Protein AF-A0A3F2RBC0-F1 (afdb_monomer_lite)

Sequence (126 aa):
MKKKTTSTSSVYTIPNDNRWVLEDHFYVCSFGGSTSGVSIGIFSVDSGDADTHGASQTCCQCYGYAGADDDTCDNISRGDDACCGGDTDMYDNCMAQFTEWGDDSRKQLEVKIANATATWKIVNNH

Foldseek 3Di:
DDDDDDDDDDDDQPPPRPPDDPPDQWDWDKDDDPPPRAIEIEIEHEQCLPPDLNQQCVQQVQVVQVPPCCVCSVDDDAQPCSGVNRDNVSSVVSSVVSVVRRVVSVVVCVVDVVVDPGPHYHYHYD

Radius of gyration: 19.56 Å; chains: 1; bounding box: 42×45×58 Å

pLDDT: mean 78.95, std 16.88, range [31.05, 97.06]

Secondary structure (DSSP, 8-state):
---------S----TTTT----SSSEEEEEEE-TTT--EEEEEEE--TTSSSHHHHHHHHTHHHHSTT-GGGGGG--TTSTTTGGG-HHHHHHHHHHHHHHHHHHHHHHHHHHHH---SEEEEEE-

Structure (mmCIF, N/CA/C/O backbone):
data_AF-A0A3F2RBC0-F1
#
_entry.id   AF-A0A3F2RBC0-F1
#
loop_
_atom_site.group_PDB
_atom_site.id
_atom_site.type_symbol
_atom_site.label_atom_id
_atom_site.label_alt_id
_atom_site.label_comp_id
_atom_site.label_asym_id
_atom_site.label_entity_id
_atom_site.label_seq_id
_atom_site.pdbx_PDB_ins_code
_atom_site.Cartn_x
_atom_site.Cartn_y
_atom_site.Cartn_z
_atom_site.occupancy
_atom_site.B_iso_or_equiv
_atom_site.auth_seq_id
_atom_site.auth_comp_id
_atom_site.auth_asym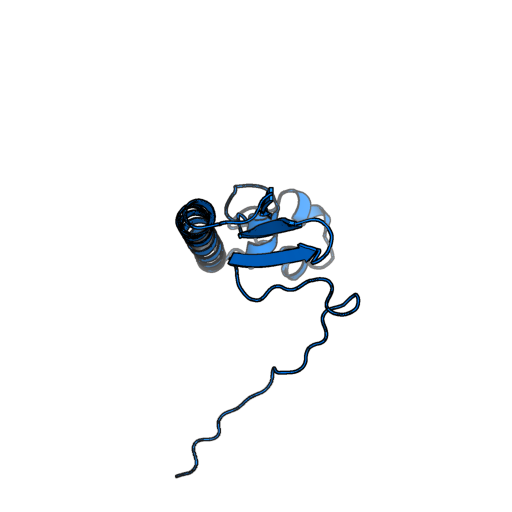_id
_atom_site.auth_atom_id
_atom_site.pdbx_PDB_model_num
ATOM 1 N N . MET A 1 1 ? 32.794 -26.869 2.269 1.00 33.09 1 MET A N 1
ATOM 2 C CA . MET A 1 1 ? 31.763 -25.988 1.677 1.00 33.09 1 MET A CA 1
ATOM 3 C C . MET A 1 1 ? 31.368 -24.941 2.711 1.00 33.09 1 MET A C 1
ATOM 5 O O . MET A 1 1 ? 30.750 -25.297 3.702 1.00 33.09 1 MET A O 1
ATOM 9 N N . LYS A 1 2 ? 31.791 -23.682 2.545 1.00 31.05 2 LYS A N 1
ATOM 10 C CA . LYS A 1 2 ? 31.370 -22.562 3.405 1.00 31.05 2 LYS A CA 1
ATOM 11 C C . LYS A 1 2 ? 30.296 -21.786 2.643 1.00 31.05 2 LYS A C 1
ATOM 13 O O . LYS A 1 2 ? 30.611 -21.189 1.618 1.00 31.05 2 LYS A O 1
ATOM 18 N N . LYS A 1 3 ? 29.042 -21.837 3.098 1.00 34.97 3 LYS A N 1
ATOM 19 C CA . LYS A 1 3 ? 27.993 -20.941 2.595 1.00 34.97 3 LYS A CA 1
ATOM 20 C C . LYS A 1 3 ? 28.313 -19.535 3.111 1.00 34.97 3 LYS A C 1
ATOM 22 O O . LYS A 1 3 ? 28.368 -19.328 4.318 1.00 34.97 3 LYS A O 1
ATOM 27 N N . LYS A 1 4 ? 28.599 -18.606 2.196 1.00 36.97 4 LYS A N 1
ATOM 28 C CA . LYS A 1 4 ? 28.633 -17.166 2.469 1.00 36.97 4 LYS A CA 1
ATOM 29 C C . LYS A 1 4 ? 27.189 -16.715 2.673 1.00 36.97 4 LYS A C 1
ATOM 31 O O . LYS A 1 4 ? 26.430 -16.673 1.712 1.00 36.97 4 LYS A O 1
ATOM 36 N N . THR A 1 5 ? 26.820 -16.393 3.902 1.00 35.19 5 THR A N 1
ATOM 37 C CA . THR A 1 5 ? 25.669 -15.536 4.191 1.00 35.19 5 THR A CA 1
ATOM 38 C C . THR A 1 5 ? 26.133 -14.100 3.977 1.00 35.19 5 THR A C 1
ATOM 40 O O . THR A 1 5 ? 26.976 -13.597 4.717 1.00 35.19 5 THR A O 1
ATOM 43 N N . THR A 1 6 ? 25.661 -13.451 2.919 1.00 32.97 6 THR A N 1
ATOM 44 C CA . THR A 1 6 ? 25.820 -12.007 2.733 1.00 32.97 6 THR A CA 1
ATOM 45 C C . THR A 1 6 ? 24.808 -11.301 3.631 1.00 32.97 6 THR A C 1
ATOM 47 O O . THR A 1 6 ? 23.639 -11.207 3.276 1.00 32.97 6 THR A O 1
ATOM 50 N N . SER A 1 7 ? 25.240 -10.841 4.809 1.00 38.53 7 SER A N 1
ATOM 51 C CA . SER A 1 7 ? 24.485 -9.878 5.615 1.00 38.53 7 SER A CA 1
ATOM 52 C C . SER A 1 7 ? 25.024 -8.476 5.341 1.00 38.53 7 SER A C 1
ATOM 54 O O . SER A 1 7 ? 26.105 -8.120 5.811 1.00 38.53 7 SER A O 1
ATOM 56 N N . THR A 1 8 ? 24.281 -7.670 4.595 1.00 37.03 8 THR A N 1
ATOM 57 C CA . THR A 1 8 ? 24.533 -6.228 4.489 1.00 37.03 8 THR A CA 1
ATOM 58 C C . THR A 1 8 ? 23.218 -5.478 4.623 1.00 37.03 8 THR A C 1
ATOM 60 O O . THR A 1 8 ? 22.729 -4.912 3.658 1.00 37.03 8 THR A O 1
ATOM 63 N N . SER A 1 9 ? 22.633 -5.525 5.820 1.00 39.84 9 SER A N 1
ATOM 64 C CA . SER A 1 9 ? 21.820 -4.437 6.370 1.00 39.84 9 SER A CA 1
ATOM 65 C C . SER A 1 9 ? 21.526 -4.768 7.831 1.00 39.84 9 SER A C 1
ATOM 67 O O . SER A 1 9 ? 20.697 -5.627 8.106 1.00 39.84 9 SER A O 1
ATOM 69 N N . SER A 1 10 ? 22.256 -4.195 8.790 1.00 42.38 10 SER A N 1
ATOM 70 C CA . SER A 1 10 ? 21.889 -4.402 10.202 1.00 42.38 10 SER A CA 1
ATOM 71 C C . SER A 1 10 ? 22.164 -3.233 11.142 1.00 42.38 10 SER A C 1
ATOM 73 O O . SER A 1 10 ? 22.013 -3.416 12.342 1.00 42.38 10 SER A O 1
ATOM 75 N N . VAL A 1 11 ? 22.527 -2.039 10.657 1.00 48.78 11 VAL A N 1
ATOM 76 C CA . VAL A 1 11 ? 22.522 -0.828 11.504 1.00 48.78 11 VAL A CA 1
ATOM 77 C C . VAL A 1 11 ? 22.245 0.424 10.658 1.00 48.78 11 VAL A C 1
ATOM 79 O O . VAL A 1 11 ? 23.086 1.311 10.540 1.00 48.78 11 VAL A O 1
ATOM 82 N N . TYR A 1 12 ? 21.090 0.485 9.992 1.00 57.38 12 TYR A N 1
ATOM 83 C CA . TYR A 1 12 ? 20.619 1.755 9.434 1.00 57.38 12 TYR A CA 1
ATOM 84 C C . TYR A 1 12 ? 19.901 2.525 10.544 1.00 57.38 12 TYR A C 1
ATOM 86 O O . TYR A 1 12 ? 18.838 2.108 10.995 1.00 57.38 12 TYR A O 1
ATOM 94 N N . THR A 1 13 ? 20.504 3.618 11.015 1.00 58.06 13 THR A N 1
ATOM 95 C CA . THR A 1 13 ? 19.820 4.569 11.898 1.00 58.06 13 THR A CA 1
ATOM 96 C C . THR A 1 13 ? 18.877 5.400 11.039 1.00 58.06 13 THR A C 1
ATOM 98 O O . THR A 1 13 ? 19.331 6.140 10.163 1.00 58.06 13 THR A O 1
ATOM 101 N N . ILE A 1 14 ? 17.574 5.269 11.270 1.00 61.47 14 ILE A N 1
ATOM 102 C CA . ILE A 1 14 ? 16.558 5.999 10.510 1.00 61.47 14 ILE A CA 1
ATOM 103 C C . ILE A 1 14 ? 16.663 7.494 10.875 1.00 61.47 14 ILE A C 1
ATOM 105 O O . ILE A 1 14 ? 16.854 7.818 12.055 1.00 61.47 14 ILE A O 1
ATOM 109 N N . PRO A 1 15 ? 16.562 8.420 9.898 1.00 60.06 15 PRO A N 1
ATOM 110 C CA . PRO A 1 15 ? 16.585 9.859 10.149 1.00 60.06 15 PRO A CA 1
ATOM 111 C C . PRO A 1 15 ? 15.617 10.282 11.264 1.00 60.06 15 PRO A C 1
ATOM 113 O O . PRO A 1 15 ? 14.512 9.750 11.371 1.00 60.06 15 PRO A O 1
ATOM 116 N N . ASN A 1 16 ? 16.016 11.281 12.060 1.00 62.78 16 ASN A N 1
ATOM 117 C CA . ASN A 1 16 ? 15.363 11.695 13.314 1.00 62.78 16 ASN A CA 1
ATOM 118 C C . ASN A 1 16 ? 15.476 10.661 14.453 1.00 62.78 16 ASN A C 1
ATOM 120 O O . ASN A 1 16 ? 14.467 10.298 15.046 1.00 62.78 16 ASN A O 1
ATOM 124 N N . ASP A 1 17 ? 16.685 10.195 14.777 1.00 70.38 17 ASP A N 1
ATOM 125 C CA . ASP A 1 17 ? 16.968 9.394 15.985 1.00 70.38 17 ASP A CA 1
ATOM 126 C C . ASP A 1 17 ? 16.126 8.109 16.138 1.00 70.38 17 ASP A C 1
ATOM 128 O O . ASP A 1 17 ? 15.673 7.784 17.235 1.00 70.38 17 ASP A O 1
ATOM 132 N N . ASN A 1 18 ? 15.887 7.365 15.048 1.00 67.25 18 ASN A N 1
ATOM 133 C CA . ASN A 1 18 ? 14.994 6.189 15.040 1.00 67.25 18 ASN A CA 1
ATOM 134 C C . ASN A 1 18 ? 13.559 6.495 15.512 1.00 67.25 18 ASN A C 1
ATOM 136 O O . ASN A 1 18 ? 12.843 5.598 15.955 1.00 67.25 18 ASN A O 1
ATOM 140 N N . ARG A 1 19 ? 13.116 7.757 15.409 1.00 62.81 19 ARG A N 1
ATOM 141 C CA . ARG A 1 19 ? 11.733 8.157 15.707 1.00 62.81 19 ARG A CA 1
ATOM 142 C C . ARG A 1 19 ? 10.722 7.381 14.870 1.00 62.81 19 ARG A C 1
ATOM 144 O O . ARG A 1 19 ? 9.615 7.125 15.335 1.00 62.81 19 ARG A O 1
ATOM 151 N N . TRP A 1 20 ? 11.091 7.061 13.636 1.00 59.72 20 TRP A N 1
ATOM 152 C CA . TRP A 1 20 ? 10.257 6.326 12.702 1.00 59.72 20 TRP A CA 1
ATOM 153 C C . TRP A 1 20 ? 10.712 4.875 12.688 1.00 59.72 20 TRP A C 1
ATOM 155 O O . TRP A 1 20 ? 11.827 4.587 12.268 1.00 59.72 20 TRP A O 1
ATOM 165 N N . VAL A 1 21 ? 9.860 3.979 13.180 1.00 65.00 21 VAL A N 1
ATOM 166 C CA . VAL A 1 21 ? 10.086 2.533 13.176 1.00 65.00 21 VAL A CA 1
ATOM 167 C C . VAL A 1 21 ? 9.127 1.937 12.150 1.00 65.00 21 VAL A C 1
ATOM 169 O O . VAL A 1 21 ? 7.918 1.949 12.356 1.00 65.00 21 VAL A O 1
ATOM 172 N N . LEU A 1 22 ? 9.672 1.480 11.024 1.00 64.50 22 LEU A N 1
ATOM 173 C CA . LEU A 1 22 ? 8.958 0.758 9.969 1.00 64.50 22 LEU A CA 1
ATOM 174 C C . LEU A 1 22 ? 9.577 -0.637 9.888 1.00 64.50 22 LEU A C 1
ATOM 176 O O . LEU A 1 22 ? 10.567 -0.842 9.191 1.00 64.50 22 LEU A O 1
ATOM 180 N N . GLU A 1 23 ? 9.059 -1.563 10.695 1.00 71.44 23 GLU A N 1
ATOM 181 C CA . GLU A 1 23 ? 9.549 -2.950 10.721 1.00 71.44 23 GLU A CA 1
ATOM 182 C C . GLU A 1 23 ? 8.996 -3.769 9.552 1.00 71.44 23 GLU A C 1
ATOM 184 O O . GLU A 1 23 ? 9.692 -4.636 9.031 1.00 71.44 23 GLU A O 1
ATOM 189 N N . ASP A 1 24 ? 7.758 -3.476 9.148 1.00 74.75 24 ASP A N 1
ATOM 190 C CA . ASP A 1 24 ? 7.040 -4.120 8.051 1.00 74.75 24 ASP A CA 1
ATOM 191 C C . ASP A 1 24 ? 5.844 -3.237 7.623 1.00 74.75 24 ASP A C 1
ATOM 193 O O . ASP A 1 24 ? 5.577 -2.206 8.254 1.00 74.75 24 ASP A O 1
ATOM 197 N N . HIS A 1 25 ? 5.099 -3.658 6.598 1.00 76.12 25 HIS A N 1
ATOM 198 C CA . HIS A 1 25 ? 3.870 -3.013 6.099 1.00 76.12 25 HIS A CA 1
ATOM 199 C C . HIS A 1 25 ? 2.722 -2.969 7.133 1.00 76.12 25 HIS A C 1
ATOM 201 O O . HIS A 1 25 ? 1.772 -2.204 6.991 1.00 76.12 25 HIS A O 1
ATOM 207 N N . PHE A 1 26 ? 2.841 -3.717 8.236 1.00 79.62 26 PHE A N 1
ATOM 208 C CA . PHE A 1 26 ? 2.001 -3.571 9.421 1.00 79.62 26 PHE A CA 1
ATOM 209 C C . PHE A 1 26 ? 2.845 -3.669 10.698 1.00 79.62 26 PHE A C 1
ATOM 211 O O . PHE A 1 26 ? 3.567 -4.647 10.900 1.00 79.62 26 PHE A O 1
ATOM 218 N N . TYR A 1 27 ? 2.693 -2.723 11.631 1.00 77.69 27 TYR A N 1
ATOM 219 C CA . TYR A 1 27 ? 3.387 -2.790 12.925 1.00 77.69 27 TYR A CA 1
ATOM 220 C C . TYR A 1 27 ? 2.545 -2.272 14.096 1.00 77.69 27 TYR A C 1
ATOM 222 O O . TYR A 1 27 ? 1.647 -1.445 13.938 1.00 77.69 27 TYR A O 1
ATOM 230 N N . VAL A 1 28 ? 2.839 -2.774 15.303 1.00 78.06 28 VAL A N 1
ATOM 231 C CA . VAL A 1 28 ? 2.180 -2.346 16.548 1.00 78.06 28 VAL A CA 1
ATOM 232 C C . VAL A 1 28 ? 3.215 -1.827 17.526 1.00 78.06 28 VAL A C 1
ATOM 234 O O . VAL A 1 28 ? 4.139 -2.549 17.892 1.00 78.06 28 VAL A O 1
ATOM 237 N N . CYS A 1 29 ? 3.010 -0.613 18.025 1.00 78.81 29 CYS A N 1
ATOM 238 C CA . CYS A 1 29 ? 3.793 -0.068 19.129 1.00 78.81 29 CYS A CA 1
ATOM 239 C C . CYS A 1 29 ? 2.894 0.163 20.341 1.00 78.81 29 CYS A C 1
ATOM 241 O O . CYS A 1 29 ? 1.804 0.720 20.221 1.00 78.81 29 CYS A O 1
ATOM 243 N N . SER A 1 30 ? 3.355 -0.240 21.524 1.00 72.62 30 SER A N 1
ATOM 244 C CA . SER A 1 30 ? 2.633 -0.014 22.776 1.00 72.62 30 SER A CA 1
ATOM 245 C C . SER A 1 30 ? 3.456 0.814 23.752 1.00 72.62 30 SER A C 1
ATOM 247 O O . SER A 1 30 ? 4.612 0.484 24.016 1.00 72.62 30 SER A O 1
ATOM 249 N N . PHE A 1 31 ? 2.833 1.823 24.354 1.00 73.69 31 PHE A N 1
ATOM 250 C CA . PHE A 1 31 ? 3.431 2.645 25.403 1.00 73.69 31 PHE A CA 1
ATOM 251 C C . PHE A 1 31 ? 2.579 2.559 26.666 1.00 73.69 31 PHE A C 1
ATOM 253 O O . PHE A 1 31 ? 1.353 2.631 26.597 1.00 73.69 31 PHE A O 1
ATOM 260 N N . GLY A 1 32 ? 3.219 2.413 27.824 1.00 66.06 32 GLY A N 1
ATOM 261 C CA . GLY A 1 32 ? 2.548 2.396 29.121 1.00 66.06 32 GLY A CA 1
ATOM 262 C C . GLY A 1 32 ? 3.273 3.297 30.108 1.00 66.06 32 GLY A C 1
ATOM 263 O O . GLY A 1 32 ? 4.475 3.143 30.322 1.00 66.06 32 GLY A O 1
ATOM 264 N N . GLY A 1 33 ? 2.548 4.236 30.716 1.00 59.47 33 GLY A N 1
ATOM 265 C CA . GLY A 1 33 ? 3.053 4.986 31.861 1.00 59.47 33 GLY A CA 1
ATOM 266 C C . GLY A 1 33 ? 2.870 4.153 33.125 1.00 59.47 33 GLY A C 1
ATOM 267 O O . GLY A 1 33 ? 1.736 3.936 33.551 1.00 59.47 33 GLY A O 1
ATOM 268 N N . SER A 1 34 ? 3.964 3.704 33.748 1.00 58.16 34 SER A N 1
ATOM 269 C CA . SER A 1 34 ? 3.920 2.914 34.994 1.00 58.16 34 SER A CA 1
ATOM 270 C C . SER A 1 34 ? 3.201 3.627 36.149 1.00 58.16 34 SER A C 1
ATOM 272 O O . SER A 1 34 ? 2.777 2.979 37.101 1.00 58.16 34 SER A O 1
ATOM 274 N N . THR A 1 35 ? 3.033 4.949 36.056 1.00 59.50 35 THR A N 1
ATOM 275 C CA . THR A 1 35 ? 2.419 5.809 37.075 1.00 59.50 35 THR A CA 1
ATOM 276 C C . THR A 1 35 ? 0.963 6.186 36.803 1.00 59.50 35 THR A C 1
ATOM 278 O O . THR A 1 35 ? 0.258 6.536 37.744 1.00 59.50 35 THR A O 1
ATOM 281 N N . SER A 1 36 ? 0.490 6.133 35.553 1.00 67.50 36 SER A N 1
ATOM 282 C CA . SER A 1 36 ? -0.863 6.578 35.180 1.00 67.50 36 SER A CA 1
ATOM 283 C C . SER A 1 36 ? -1.859 5.434 34.998 1.00 67.50 36 SER A C 1
ATOM 285 O O . SER A 1 36 ? -3.061 5.682 34.953 1.00 67.50 36 SER A O 1
ATOM 287 N N . GLY A 1 37 ? -1.380 4.191 34.858 1.00 71.69 37 GLY A N 1
ATOM 288 C CA . GLY A 1 37 ? -2.227 3.038 34.531 1.00 71.69 37 GLY A CA 1
ATOM 289 C C . GLY A 1 37 ? -2.823 3.090 33.118 1.00 71.69 37 GLY A C 1
ATOM 290 O O . GLY A 1 37 ? -3.657 2.255 32.780 1.00 71.69 37 GLY A O 1
ATOM 291 N N . VAL A 1 38 ? -2.403 4.056 32.293 1.00 78.62 38 VAL A N 1
ATOM 292 C CA . VAL A 1 38 ? -2.863 4.230 30.913 1.00 78.62 38 VAL A CA 1
ATOM 293 C C . VAL A 1 38 ? -1.858 3.597 29.960 1.00 78.62 38 VAL A C 1
ATOM 295 O O . VAL A 1 38 ? -0.661 3.900 30.009 1.00 78.62 38 VAL A O 1
ATOM 298 N N . SER A 1 39 ? -2.362 2.753 29.063 1.00 85.88 39 SER A N 1
ATOM 299 C CA . SER A 1 39 ? -1.607 2.179 27.951 1.00 85.88 39 SER A CA 1
ATOM 300 C C . SER A 1 39 ? -2.195 2.605 26.605 1.00 85.88 39 SER A C 1
ATOM 302 O O . SER A 1 39 ? -3.411 2.694 26.437 1.00 85.88 39 SER A O 1
ATOM 304 N N . ILE A 1 40 ? -1.325 2.887 25.638 1.00 84.56 40 ILE A N 1
ATOM 305 C CA . ILE A 1 40 ? -1.690 3.273 24.272 1.00 84.56 40 ILE A CA 1
ATOM 306 C C . ILE A 1 40 ? -1.104 2.229 23.327 1.00 84.56 40 ILE A C 1
ATOM 308 O O . ILE A 1 40 ? 0.104 2.005 23.347 1.00 84.56 40 ILE A O 1
ATOM 312 N N . GLY A 1 41 ? -1.953 1.601 22.517 1.00 86.50 41 GLY A N 1
ATOM 313 C CA . GLY A 1 41 ? -1.552 0.761 21.391 1.00 86.50 41 GLY A CA 1
ATOM 314 C C . GLY A 1 41 ? -1.744 1.521 20.084 1.00 86.50 41 GLY A C 1
ATOM 315 O O . GLY A 1 41 ? -2.853 1.971 19.797 1.00 86.50 41 GLY A O 1
ATOM 316 N N . ILE A 1 42 ? -0.674 1.669 19.311 1.00 86.38 42 ILE A N 1
ATOM 317 C CA . ILE A 1 42 ? -0.682 2.260 17.972 1.00 86.38 42 ILE A CA 1
ATOM 318 C C . ILE A 1 42 ? -0.568 1.119 16.966 1.00 86.38 42 ILE A C 1
ATOM 320 O O . ILE A 1 42 ? 0.374 0.334 17.048 1.00 86.38 42 ILE A O 1
ATOM 324 N N . PHE A 1 43 ? -1.527 1.032 16.051 1.00 88.62 43 PHE A N 1
ATOM 325 C CA . PHE A 1 43 ? -1.591 0.047 14.975 1.00 88.62 43 PHE A CA 1
ATOM 326 C C . PHE A 1 43 ? -1.356 0.790 13.669 1.00 88.62 43 PHE A C 1
ATOM 328 O O . PHE A 1 43 ? -2.216 1.562 13.243 1.00 88.62 43 PHE A O 1
ATOM 335 N N . SER A 1 44 ? -0.185 0.597 13.081 1.00 86.31 44 SER A N 1
ATOM 336 C CA . SER A 1 44 ? 0.174 1.219 11.815 1.00 86.31 44 SER A CA 1
ATOM 337 C C . SER A 1 44 ? -0.174 0.287 10.666 1.00 86.31 44 SER A C 1
ATOM 339 O O . SER A 1 44 ? 0.241 -0.872 10.666 1.00 86.31 44 SER A O 1
ATOM 341 N N . VAL A 1 45 ? -0.968 0.806 9.738 1.00 84.44 45 VAL A N 1
ATOM 342 C CA . VAL A 1 45 ? -1.579 0.093 8.616 1.00 84.44 45 VAL A CA 1
ATOM 343 C C . VAL A 1 45 ? -1.096 0.767 7.339 1.00 84.44 45 VAL A C 1
ATOM 345 O O . VAL A 1 45 ? -1.243 1.984 7.209 1.00 84.44 45 VAL A O 1
ATOM 348 N N . ASP A 1 46 ? -0.520 -0.011 6.428 1.00 82.56 46 ASP A N 1
ATOM 349 C CA . ASP A 1 46 ? -0.294 0.425 5.053 1.00 82.56 46 ASP A CA 1
ATOM 350 C C . ASP A 1 46 ? -1.606 0.273 4.273 1.00 82.56 46 ASP A C 1
ATOM 352 O O . ASP A 1 46 ? -2.212 -0.801 4.260 1.00 82.56 46 ASP A O 1
ATOM 356 N N . SER A 1 47 ? -2.078 1.367 3.683 1.00 77.44 47 SER A N 1
ATOM 357 C CA . SER A 1 47 ? -3.235 1.401 2.792 1.00 77.44 47 SER A CA 1
ATOM 358 C C . SER A 1 47 ? -2.900 2.083 1.469 1.00 77.44 47 SER A C 1
ATOM 360 O O . SER A 1 47 ? -3.770 2.701 0.855 1.00 77.44 47 SER A O 1
ATOM 362 N N . GLY A 1 48 ? -1.645 1.982 1.022 1.00 74.06 48 GLY A N 1
ATOM 363 C CA . GLY A 1 48 ? -1.183 2.587 -0.224 1.00 74.06 48 GLY A CA 1
ATOM 364 C C . GLY A 1 48 ? -1.989 2.147 -1.451 1.00 74.06 48 GLY A C 1
ATOM 365 O O . GLY A 1 48 ? -2.066 2.890 -2.421 1.00 74.06 48 GLY A O 1
ATOM 366 N N . ASP A 1 49 ? -2.664 0.997 -1.391 1.00 74.19 49 ASP A N 1
ATOM 367 C CA . ASP A 1 49 ? -3.624 0.534 -2.399 1.00 74.19 49 ASP A CA 1
ATOM 368 C C . ASP A 1 49 ? -4.863 1.434 -2.560 1.00 74.19 49 ASP A C 1
ATOM 370 O O . ASP A 1 49 ? -5.556 1.353 -3.577 1.00 74.19 49 ASP A O 1
ATOM 374 N N . ALA A 1 50 ? -5.168 2.282 -1.574 1.00 66.75 50 ALA A N 1
ATOM 375 C CA . ALA A 1 50 ? -6.302 3.191 -1.603 1.00 66.75 50 ALA A CA 1
ATOM 376 C C . ALA A 1 50 ? -6.052 4.330 -2.604 1.00 66.75 50 ALA A C 1
ATOM 378 O O . ALA A 1 50 ? -5.472 5.358 -2.258 1.00 66.75 50 ALA A O 1
ATOM 379 N N . ASP A 1 51 ? -6.522 4.089 -3.831 1.00 58.12 51 ASP A N 1
ATOM 380 C CA . ASP A 1 51 ? -6.598 4.908 -5.053 1.00 58.12 51 ASP A CA 1
ATOM 381 C C . ASP A 1 51 ? -6.506 6.438 -4.867 1.00 58.12 51 ASP A C 1
ATOM 383 O O . ASP A 1 51 ? -7.447 7.212 -5.056 1.00 58.12 51 ASP A O 1
ATOM 387 N N . THR A 1 52 ? -5.328 6.883 -4.456 1.00 56.06 52 THR A N 1
ATOM 388 C CA . THR A 1 52 ? -4.917 8.271 -4.290 1.00 56.06 52 THR A CA 1
ATOM 389 C C . THR A 1 52 ? -3.450 8.322 -4.689 1.00 56.06 52 THR A C 1
ATOM 391 O O . THR A 1 52 ? -2.752 7.313 -4.622 1.00 56.06 52 THR A O 1
ATOM 394 N N . HIS A 1 53 ? -2.985 9.475 -5.166 1.00 64.12 53 HIS A N 1
ATOM 395 C CA . HIS A 1 53 ? -1.714 9.668 -5.878 1.00 64.12 53 HIS A CA 1
ATOM 396 C C . HIS A 1 53 ? -0.472 8.919 -5.350 1.00 64.12 53 HIS A C 1
ATOM 398 O O . HIS A 1 53 ? 0.451 8.702 -6.123 1.00 64.12 53 HIS A O 1
ATOM 404 N N . GLY A 1 54 ? -0.427 8.504 -4.080 1.00 72.56 54 GLY A N 1
ATOM 405 C CA . GLY A 1 54 ? 0.678 7.753 -3.486 1.00 72.56 54 GLY A CA 1
ATOM 406 C C . GLY A 1 54 ? 1.099 6.511 -4.280 1.00 72.56 54 GLY A C 1
ATOM 407 O O . GLY A 1 54 ? 2.242 6.457 -4.742 1.00 72.56 54 GLY A O 1
ATOM 408 N N . ALA A 1 55 ? 0.217 5.523 -4.470 1.00 78.88 55 ALA A N 1
ATOM 409 C CA . ALA A 1 55 ? 0.605 4.288 -5.161 1.00 78.88 55 ALA A CA 1
ATOM 410 C C . ALA A 1 55 ? 0.823 4.491 -6.658 1.00 78.88 55 ALA A C 1
ATOM 412 O O . ALA A 1 55 ? 1.804 3.979 -7.188 1.00 78.88 55 ALA A O 1
ATOM 413 N N . SER A 1 56 ? -0.006 5.287 -7.339 1.00 82.06 56 SER A N 1
ATOM 414 C CA . SER A 1 56 ? 0.186 5.541 -8.771 1.00 82.06 56 SER A CA 1
ATOM 415 C C . SER A 1 56 ? 1.504 6.273 -9.051 1.00 82.06 56 SER A C 1
ATOM 417 O O . SER A 1 56 ? 2.248 5.856 -9.936 1.00 82.06 56 SER A O 1
ATOM 419 N N . GLN A 1 57 ? 1.865 7.290 -8.258 1.00 81.94 57 GLN A N 1
ATOM 420 C CA . GLN A 1 57 ? 3.151 7.987 -8.395 1.00 81.94 57 GLN A CA 1
ATOM 421 C C . GLN A 1 57 ? 4.332 7.082 -8.029 1.00 81.94 57 GLN A C 1
ATOM 423 O O . GLN A 1 57 ? 5.349 7.086 -8.730 1.00 81.94 57 GLN A O 1
ATOM 428 N N . THR A 1 58 ? 4.194 6.280 -6.967 1.00 87.56 58 THR A N 1
ATOM 429 C CA . THR A 1 58 ? 5.244 5.347 -6.530 1.00 87.56 58 THR A CA 1
ATOM 430 C C . THR A 1 58 ? 5.475 4.250 -7.562 1.00 87.56 58 THR A C 1
ATOM 432 O O . THR A 1 58 ? 6.624 3.949 -7.884 1.00 87.56 58 THR A O 1
ATOM 435 N N . CYS A 1 59 ? 4.405 3.681 -8.116 1.00 90.81 59 CYS A N 1
ATOM 436 C CA . CYS A 1 59 ? 4.490 2.629 -9.117 1.00 90.81 59 CYS A CA 1
ATOM 437 C C . CYS A 1 59 ? 4.973 3.162 -10.461 1.00 90.81 59 CYS A C 1
ATOM 439 O O . CYS A 1 59 ? 5.879 2.565 -11.034 1.00 90.81 59 CYS A O 1
ATOM 441 N N . CYS A 1 60 ? 4.473 4.312 -10.924 1.00 91.88 60 CYS A N 1
ATOM 442 C CA . CYS A 1 60 ? 4.953 4.921 -12.165 1.00 91.88 60 CYS A CA 1
ATOM 443 C C . CYS A 1 60 ? 6.421 5.357 -12.095 1.00 91.88 60 CYS A C 1
ATOM 445 O O . CYS A 1 60 ? 7.096 5.364 -13.124 1.00 91.88 60 CYS A O 1
ATOM 447 N N . GLN A 1 61 ? 6.920 5.727 -10.907 1.00 90.88 61 GLN A N 1
ATOM 448 C CA . GLN A 1 61 ? 8.266 6.280 -10.712 1.00 90.88 61 GLN A CA 1
ATOM 449 C C . GLN A 1 61 ? 8.542 7.464 -11.652 1.00 90.88 61 GLN A C 1
ATOM 451 O O . GLN A 1 61 ? 9.629 7.581 -12.216 1.00 90.88 61 GLN A O 1
ATOM 456 N N . CYS A 1 62 ? 7.544 8.336 -11.833 1.00 91.38 62 CYS A N 1
ATOM 457 C CA . CYS A 1 62 ? 7.512 9.281 -12.947 1.00 91.38 62 CYS A CA 1
ATOM 458 C C . CYS A 1 62 ? 8.746 10.180 -13.043 1.00 91.38 62 CYS A C 1
ATOM 460 O O . CYS A 1 62 ? 9.351 10.290 -14.104 1.00 91.38 62 CYS A O 1
ATOM 462 N N . TYR A 1 63 ? 9.216 10.719 -11.918 1.00 89.38 63 TYR A N 1
ATOM 463 C CA . TYR A 1 63 ? 10.421 11.554 -11.878 1.00 89.38 63 TYR A CA 1
ATOM 464 C C . TYR A 1 63 ? 11.703 10.835 -12.338 1.00 89.38 63 TYR A C 1
ATOM 466 O O . TYR A 1 63 ? 12.683 11.486 -12.688 1.00 89.38 63 TYR A O 1
ATOM 474 N N . GLY A 1 64 ? 11.716 9.499 -12.353 1.00 89.25 64 GLY A N 1
ATOM 475 C CA . GLY A 1 64 ? 12.804 8.706 -12.924 1.00 89.25 64 GLY A CA 1
ATOM 476 C C . GLY A 1 64 ? 12.768 8.613 -14.454 1.00 89.25 64 GLY A C 1
ATOM 4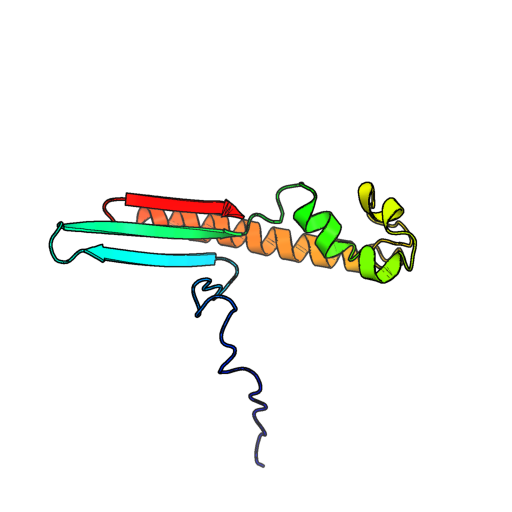77 O O . GLY A 1 64 ? 13.819 8.437 -15.067 1.00 89.25 64 GLY A O 1
ATOM 478 N N . TYR A 1 65 ? 11.589 8.758 -15.067 1.00 89.06 65 TYR A N 1
ATOM 479 C CA . TYR A 1 65 ? 11.371 8.600 -16.511 1.00 89.06 65 TYR A CA 1
ATOM 480 C C . TYR A 1 65 ? 11.079 9.920 -17.242 1.00 89.06 65 TYR A C 1
ATOM 482 O O . TYR A 1 65 ? 11.365 10.026 -18.431 1.00 89.06 65 TYR A O 1
ATOM 490 N N . ALA A 1 66 ? 10.572 10.940 -16.548 1.00 88.81 66 ALA A N 1
ATOM 491 C CA . ALA A 1 66 ? 10.163 12.218 -17.133 1.00 88.81 66 ALA A CA 1
ATOM 492 C C . ALA A 1 66 ? 11.339 13.146 -17.518 1.00 88.81 66 ALA A C 1
ATOM 494 O O . ALA A 1 66 ? 11.176 14.155 -18.204 1.00 88.81 66 ALA A O 1
ATOM 495 N N . GLY A 1 67 ? 12.568 12.801 -17.119 1.00 84.81 67 GLY A N 1
ATOM 496 C CA . GLY A 1 67 ? 13.757 13.580 -17.454 1.00 84.81 67 GLY A CA 1
ATOM 497 C C . GLY A 1 67 ? 13.732 14.972 -16.817 1.00 84.81 67 GLY A C 1
ATOM 498 O O . GLY A 1 67 ? 13.784 15.088 -15.598 1.00 84.81 67 GLY A O 1
ATOM 499 N N . ALA A 1 68 ? 13.723 16.023 -17.643 1.00 85.44 68 ALA A N 1
ATOM 500 C CA . ALA A 1 68 ? 13.684 17.418 -17.188 1.00 85.44 68 ALA A CA 1
ATOM 501 C C . ALA A 1 68 ? 12.269 18.032 -17.191 1.00 85.44 68 ALA A C 1
ATOM 503 O O . ALA A 1 68 ? 12.142 19.213 -16.884 1.00 85.44 68 ALA A O 1
ATOM 504 N N . ASP A 1 69 ? 11.250 17.264 -17.584 1.00 83.25 69 ASP A N 1
ATOM 505 C CA . ASP A 1 69 ? 9.851 17.693 -17.676 1.00 83.25 69 ASP A CA 1
ATOM 506 C C . ASP A 1 69 ? 9.062 17.078 -16.514 1.00 83.25 69 ASP A C 1
ATOM 508 O O . ASP A 1 69 ? 8.447 16.021 -16.637 1.00 83.25 69 ASP A O 1
ATOM 512 N N . ASP A 1 70 ? 9.154 17.697 -15.341 1.00 82.75 70 ASP A N 1
ATOM 513 C CA . ASP A 1 70 ? 8.467 17.238 -14.135 1.00 82.75 70 ASP A CA 1
ATOM 514 C C . ASP A 1 70 ? 6.962 17.544 -14.134 1.00 82.75 70 ASP A C 1
ATOM 516 O O . ASP A 1 70 ? 6.211 16.822 -13.474 1.00 82.75 70 ASP A O 1
ATOM 520 N N . ASP A 1 71 ? 6.511 18.518 -14.932 1.00 86.50 71 ASP A N 1
ATOM 521 C CA . ASP A 1 71 ? 5.093 18.858 -15.134 1.00 86.50 71 ASP A CA 1
ATOM 522 C C . ASP A 1 71 ? 4.280 17.656 -15.658 1.00 86.50 71 ASP A C 1
ATOM 524 O O . ASP A 1 71 ? 3.100 17.485 -15.338 1.00 86.50 71 ASP A O 1
ATOM 528 N N . THR A 1 72 ? 4.916 16.764 -16.425 1.00 86.31 72 THR A N 1
ATOM 529 C CA . THR A 1 72 ? 4.294 15.520 -16.909 1.00 86.31 72 THR A CA 1
ATOM 530 C C . THR A 1 72 ? 3.855 14.592 -15.762 1.00 86.31 72 THR A C 1
ATOM 532 O O . THR A 1 72 ? 2.920 13.802 -15.923 1.00 86.31 72 THR A O 1
ATOM 535 N N . CYS A 1 73 ? 4.467 14.698 -14.578 1.00 88.75 73 CYS A N 1
ATOM 536 C CA . CYS A 1 73 ? 4.166 13.827 -13.441 1.00 88.75 73 CYS A CA 1
ATOM 537 C C . CYS A 1 73 ? 2.897 14.197 -12.662 1.00 88.75 73 CYS A C 1
ATOM 539 O O . CYS A 1 73 ? 2.422 13.373 -11.876 1.00 88.75 73 CYS A O 1
ATOM 541 N N . ASP A 1 74 ? 2.307 15.369 -12.910 1.00 87.56 74 ASP A N 1
ATOM 542 C CA . ASP A 1 74 ? 1.083 15.813 -12.231 1.00 87.56 74 ASP A CA 1
ATOM 543 C C . ASP A 1 74 ? -0.140 14.953 -12.580 1.00 87.56 74 ASP A C 1
ATOM 545 O O . ASP A 1 74 ? -1.051 14.801 -11.767 1.00 87.56 74 ASP A O 1
ATOM 549 N N . ASN A 1 75 ? -0.171 14.385 -13.790 1.00 86.50 75 ASN A N 1
ATOM 550 C CA . ASN A 1 75 ? -1.302 13.598 -14.298 1.00 86.50 75 ASN A CA 1
ATOM 551 C C . ASN A 1 75 ? -0.861 12.254 -14.892 1.00 86.50 75 ASN A C 1
ATOM 553 O O . ASN A 1 75 ? -1.535 11.705 -15.768 1.00 86.50 75 ASN A O 1
ATOM 557 N N . ILE A 1 76 ? 0.278 11.734 -14.426 1.00 89.81 76 ILE A N 1
ATOM 558 C CA . ILE A 1 76 ? 0.854 10.501 -14.952 1.00 89.81 76 ILE A CA 1
ATOM 559 C C . ILE A 1 76 ? -0.094 9.313 -14.769 1.00 89.81 76 ILE A C 1
ATOM 561 O O . ILE A 1 76 ? -0.682 9.116 -13.702 1.00 89.81 76 ILE A O 1
ATOM 565 N N . SER A 1 77 ? -0.229 8.509 -15.818 1.00 90.56 77 SER A N 1
ATOM 566 C CA . SER A 1 77 ? -1.120 7.358 -15.862 1.00 90.56 77 SER A CA 1
ATOM 567 C C . SER A 1 77 ? -0.392 6.088 -16.296 1.00 90.56 77 SER A C 1
ATOM 569 O O . SER A 1 77 ? 0.632 6.106 -16.979 1.00 90.56 77 SER A O 1
ATOM 571 N N . ARG A 1 78 ? -0.958 4.942 -15.904 1.00 93.62 78 ARG A N 1
ATOM 572 C CA . ARG A 1 78 ? -0.515 3.617 -16.349 1.00 93.62 78 ARG A CA 1
ATOM 573 C C . ARG A 1 78 ? -0.406 3.571 -17.877 1.00 93.62 78 ARG A C 1
ATOM 575 O O . ARG A 1 78 ? -1.409 3.742 -18.567 1.00 93.62 78 ARG A O 1
ATOM 582 N N . GLY A 1 79 ? 0.777 3.224 -18.379 1.00 92.62 79 GLY A N 1
ATOM 583 C CA . GLY A 1 79 ? 1.051 3.073 -19.811 1.00 92.62 79 GLY A CA 1
ATOM 584 C C . GLY A 1 79 ? 1.584 4.330 -20.501 1.00 92.62 79 GLY A C 1
ATOM 585 O O . GLY A 1 79 ? 1.957 4.241 -21.667 1.00 92.62 79 GLY A O 1
ATOM 586 N N . ASP A 1 80 ? 1.666 5.466 -19.806 1.00 93.19 80 ASP A N 1
ATOM 587 C CA . ASP A 1 80 ? 2.401 6.628 -20.307 1.00 93.19 80 ASP A CA 1
ATOM 588 C C . ASP A 1 80 ? 3.908 6.331 -20.353 1.00 93.19 80 ASP A C 1
ATOM 590 O O . ASP A 1 80 ? 4.431 5.625 -19.492 1.00 93.19 80 ASP A O 1
ATOM 594 N N . ASP A 1 81 ? 4.639 6.930 -21.299 1.00 93.31 81 ASP A N 1
ATOM 595 C CA . ASP A 1 81 ? 6.095 6.737 -21.429 1.00 93.31 81 ASP A CA 1
ATOM 596 C C . ASP A 1 81 ? 6.855 7.141 -20.153 1.00 93.31 81 ASP A C 1
ATOM 598 O O . ASP A 1 81 ? 7.860 6.534 -19.788 1.00 93.31 81 ASP A O 1
ATOM 602 N N . ALA A 1 82 ? 6.356 8.145 -19.431 1.00 92.56 82 ALA A N 1
ATOM 603 C CA . ALA A 1 82 ? 6.919 8.563 -18.152 1.00 92.5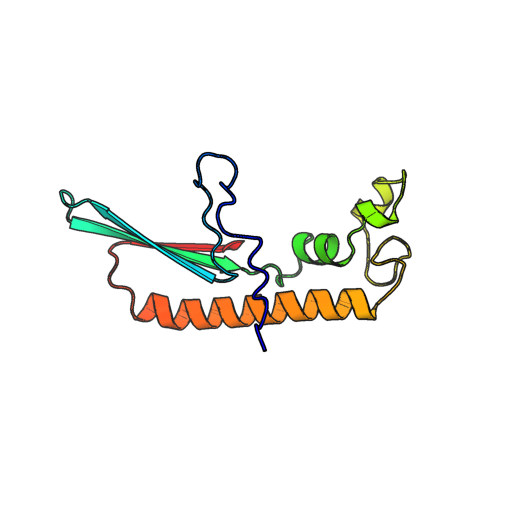6 82 ALA A CA 1
ATOM 604 C C . ALA A 1 82 ? 6.464 7.682 -16.966 1.00 92.56 82 ALA A C 1
ATOM 606 O O . ALA A 1 82 ? 6.898 7.905 -15.845 1.00 92.56 82 ALA A O 1
ATOM 6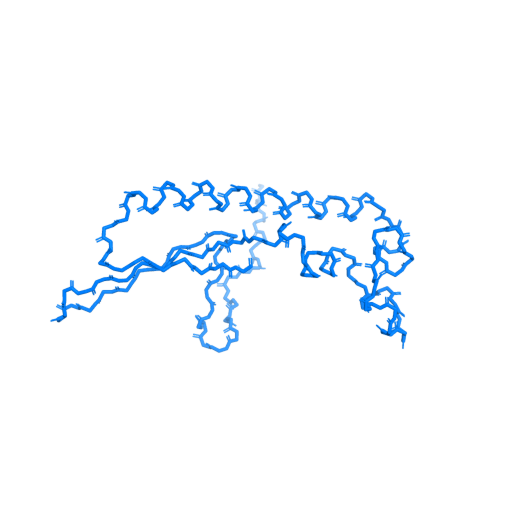07 N N . CYS A 1 83 ? 5.625 6.664 -17.174 1.00 93.56 83 CYS A N 1
ATOM 608 C CA . CYS A 1 83 ? 5.188 5.710 -16.154 1.00 93.56 83 CYS A CA 1
ATOM 609 C C . CYS A 1 83 ? 5.813 4.341 -16.434 1.00 93.56 83 CYS A C 1
ATOM 611 O O . CYS A 1 83 ? 5.374 3.625 -17.332 1.00 93.56 83 CYS A O 1
ATOM 613 N N . CYS A 1 84 ? 6.858 3.971 -15.690 1.00 93.50 84 CYS A N 1
ATOM 614 C CA . CYS A 1 84 ? 7.612 2.731 -15.928 1.00 93.50 84 CYS A CA 1
ATOM 615 C C . CYS A 1 84 ? 8.134 2.584 -17.375 1.00 93.50 84 CYS A C 1
ATOM 617 O O . CYS A 1 84 ? 8.274 1.464 -17.862 1.00 93.50 84 CYS A O 1
ATOM 619 N N . GLY A 1 85 ? 8.378 3.680 -18.103 1.00 92.44 85 GLY A N 1
ATOM 620 C CA . GLY A 1 85 ? 8.750 3.592 -19.520 1.00 92.44 85 GLY A CA 1
ATOM 621 C C . GLY A 1 85 ? 7.615 3.112 -20.439 1.00 92.44 85 GLY A C 1
ATOM 622 O O . GLY A 1 85 ? 7.905 2.591 -21.514 1.00 92.44 85 GLY A O 1
ATOM 623 N N . GLY A 1 86 ? 6.354 3.197 -20.001 1.00 94.12 86 GLY A N 1
ATOM 624 C CA . GLY A 1 86 ? 5.189 2.617 -20.674 1.00 94.12 86 GLY A CA 1
ATOM 625 C C . GLY A 1 86 ? 4.938 1.136 -20.351 1.00 94.12 86 GLY A C 1
ATOM 626 O O . GLY A 1 86 ? 3.990 0.550 -20.878 1.00 94.12 86 GLY A O 1
ATOM 627 N N . ASP A 1 87 ? 5.753 0.509 -19.492 1.00 95.94 87 ASP A N 1
ATOM 628 C CA . ASP A 1 87 ? 5.597 -0.899 -19.111 1.00 95.94 87 ASP A CA 1
ATOM 629 C C . ASP A 1 87 ? 4.422 -1.085 -18.141 1.00 95.94 87 ASP A C 1
ATOM 631 O O . ASP A 1 87 ? 4.495 -0.807 -16.938 1.00 95.94 87 ASP A O 1
ATOM 635 N N . THR A 1 88 ? 3.315 -1.594 -18.677 1.00 95.81 88 THR A N 1
ATOM 636 C CA . THR A 1 88 ? 2.108 -1.825 -17.891 1.00 95.81 88 THR A CA 1
ATOM 637 C C . THR A 1 88 ? 2.219 -3.005 -16.936 1.00 95.81 88 THR A C 1
ATOM 639 O O . THR A 1 88 ? 1.556 -2.993 -15.902 1.00 95.81 88 THR A O 1
ATOM 642 N N . ASP A 1 89 ? 3.043 -4.005 -17.249 1.00 97.06 89 ASP A N 1
ATOM 643 C CA . ASP A 1 89 ? 3.208 -5.180 -16.393 1.00 97.06 89 ASP A CA 1
ATOM 644 C C . ASP A 1 89 ? 4.018 -4.804 -15.148 1.00 97.06 89 ASP A C 1
ATOM 646 O O . ASP A 1 89 ? 3.712 -5.246 -14.039 1.00 97.06 89 ASP A O 1
ATOM 650 N N . MET A 1 90 ? 5.030 -3.944 -15.299 1.00 94.44 90 MET A N 1
ATOM 651 C CA . MET A 1 90 ? 5.773 -3.390 -14.165 1.00 94.44 90 MET A CA 1
ATOM 652 C C . MET A 1 90 ? 4.860 -2.570 -13.242 1.00 94.44 90 MET A C 1
ATOM 654 O O . MET A 1 90 ? 4.903 -2.756 -12.021 1.00 94.44 90 MET A O 1
ATOM 658 N N . TYR A 1 91 ? 4.003 -1.720 -13.814 1.00 93.81 91 TYR A N 1
ATOM 659 C CA . TYR A 1 91 ? 3.008 -0.966 -13.050 1.00 93.81 91 TYR A CA 1
ATOM 660 C C . TYR A 1 91 ? 2.034 -1.895 -12.308 1.00 93.81 91 TYR A C 1
ATOM 662 O O . TYR A 1 91 ? 1.838 -1.753 -11.100 1.00 93.81 91 TYR A O 1
ATOM 670 N N . ASP A 1 92 ? 1.456 -2.876 -13.007 1.00 93.69 92 ASP A N 1
ATOM 671 C CA . ASP A 1 92 ? 0.449 -3.778 -12.441 1.00 93.69 92 ASP A CA 1
ATOM 672 C C . ASP A 1 92 ? 1.024 -4.654 -11.326 1.00 93.69 92 ASP A C 1
ATOM 674 O O . ASP A 1 92 ? 0.379 -4.835 -10.294 1.00 93.69 92 ASP A O 1
ATOM 678 N N . ASN A 1 93 ? 2.254 -5.150 -11.483 1.00 95.19 93 ASN A N 1
ATOM 679 C CA . ASN A 1 93 ? 2.936 -5.907 -10.433 1.00 95.19 93 ASN A CA 1
ATOM 680 C C . ASN A 1 93 ? 3.179 -5.053 -9.181 1.00 95.19 93 ASN A C 1
ATOM 682 O O . ASN A 1 93 ? 3.021 -5.540 -8.061 1.00 95.19 93 ASN A O 1
ATOM 686 N N . CYS A 1 94 ? 3.531 -3.776 -9.355 1.00 92.94 94 CYS A N 1
ATOM 687 C CA . CYS A 1 94 ? 3.674 -2.847 -8.238 1.00 92.94 94 CYS A CA 1
ATOM 688 C C . CYS A 1 94 ? 2.336 -2.614 -7.519 1.00 92.94 94 CYS A C 1
ATOM 690 O O . CYS A 1 94 ? 2.254 -2.772 -6.301 1.00 92.94 94 CYS A O 1
ATOM 692 N N . MET A 1 95 ? 1.266 -2.324 -8.264 1.00 91.88 95 MET A N 1
ATOM 693 C CA . MET A 1 95 ? -0.071 -2.132 -7.690 1.00 91.88 95 MET A CA 1
ATOM 694 C C . MET A 1 95 ? -0.594 -3.393 -6.992 1.00 91.88 95 MET A C 1
ATOM 696 O O . MET A 1 95 ? -1.231 -3.303 -5.939 1.00 91.88 95 MET A O 1
ATOM 700 N N . ALA A 1 96 ? -0.300 -4.574 -7.541 1.00 92.94 96 ALA A N 1
ATOM 701 C CA . ALA A 1 96 ? -0.642 -5.847 -6.920 1.00 92.94 96 ALA A CA 1
ATOM 702 C C . ALA A 1 96 ? 0.055 -6.017 -5.563 1.00 92.94 96 ALA A C 1
ATOM 704 O O . ALA A 1 96 ? -0.589 -6.455 -4.611 1.00 92.94 96 ALA A O 1
ATOM 705 N N . GLN A 1 97 ? 1.325 -5.609 -5.444 1.00 91.19 97 GLN A N 1
ATOM 706 C CA . GLN A 1 97 ? 2.046 -5.659 -4.171 1.00 91.19 97 GLN A CA 1
ATOM 707 C C . GLN A 1 97 ? 1.417 -4.742 -3.116 1.00 91.19 97 GLN A C 1
ATOM 709 O O . GLN A 1 97 ? 1.228 -5.173 -1.979 1.00 91.19 97 GLN A O 1
ATOM 714 N N . PHE A 1 98 ? 1.060 -3.507 -3.489 1.00 89.44 98 PHE A N 1
ATOM 715 C CA . PHE A 1 98 ? 0.362 -2.582 -2.589 1.00 89.44 98 PHE A CA 1
ATOM 716 C C . PHE A 1 98 ? -0.997 -3.130 -2.155 1.00 89.44 98 PHE A C 1
ATOM 718 O O . PHE A 1 98 ? -1.341 -3.053 -0.980 1.00 89.44 98 PHE A O 1
ATOM 725 N N . THR A 1 99 ? -1.744 -3.735 -3.081 1.00 90.31 99 THR A N 1
ATOM 726 C CA . THR A 1 99 ? -3.034 -4.369 -2.775 1.00 90.31 99 THR A CA 1
ATOM 727 C C . THR A 1 99 ? -2.860 -5.519 -1.783 1.00 90.31 99 THR A C 1
ATOM 729 O O . THR A 1 99 ? -3.591 -5.601 -0.800 1.00 90.31 99 THR A O 1
ATOM 732 N N . GLU A 1 100 ? -1.864 -6.382 -1.998 1.00 92.00 100 GLU A N 1
ATOM 733 C CA . GLU A 1 100 ? -1.547 -7.485 -1.086 1.00 92.00 100 GLU A CA 1
ATOM 734 C C . GLU A 1 100 ? -1.204 -6.974 0.321 1.00 92.00 100 GLU A C 1
ATOM 736 O O . GLU A 1 100 ? -1.751 -7.475 1.306 1.00 92.00 100 GLU A O 1
ATOM 741 N N . TRP A 1 101 ? -0.344 -5.957 0.421 1.00 90.94 101 TRP A N 1
ATOM 742 C CA . TRP A 1 101 ? 0.039 -5.357 1.702 1.00 90.94 101 TRP A CA 1
ATOM 743 C C . TRP A 1 101 ? -1.123 -4.641 2.390 1.00 90.94 101 TRP A C 1
ATOM 745 O O . TRP A 1 101 ? -1.271 -4.760 3.609 1.00 90.94 101 TRP A O 1
ATOM 755 N N . GLY A 1 102 ? -1.977 -3.950 1.636 1.00 90.06 102 GLY A N 1
ATOM 756 C CA . GLY A 1 102 ? -3.180 -3.313 2.165 1.00 90.06 102 GLY A CA 1
ATOM 757 C C . GLY A 1 102 ? -4.167 -4.334 2.730 1.00 90.06 102 GLY A C 1
ATOM 758 O O . GLY A 1 102 ? -4.668 -4.192 3.851 1.00 90.06 102 GLY A O 1
ATOM 759 N N . ASP A 1 103 ? -4.414 -5.414 1.990 1.00 91.75 103 ASP A N 1
ATOM 760 C CA . ASP A 1 103 ? -5.282 -6.507 2.425 1.00 91.75 103 ASP A CA 1
ATOM 761 C C . ASP A 1 103 ? -4.745 -7.224 3.666 1.00 91.75 103 ASP A C 1
ATOM 763 O O . ASP A 1 103 ? -5.513 -7.520 4.591 1.00 91.75 103 ASP A O 1
ATOM 767 N N . ASP A 1 104 ? -3.445 -7.518 3.708 1.00 92.56 104 ASP A N 1
ATOM 768 C CA . ASP A 1 104 ? -2.833 -8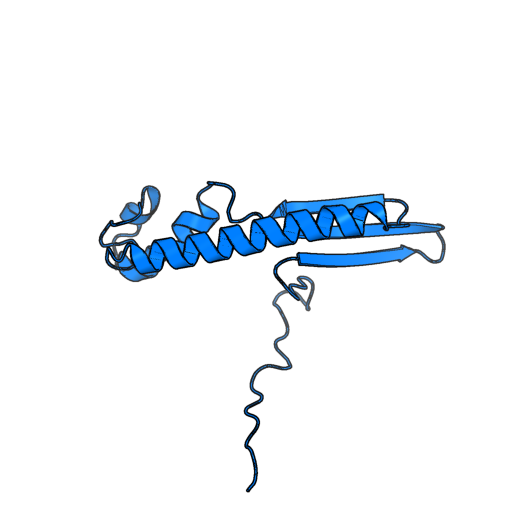.159 4.870 1.00 92.56 104 ASP A CA 1
ATOM 769 C C . ASP A 1 104 ? -2.844 -7.236 6.096 1.00 92.56 104 ASP A C 1
ATOM 771 O O . ASP A 1 104 ? -3.273 -7.652 7.176 1.00 92.56 104 ASP A O 1
ATOM 775 N N . SER A 1 105 ? -2.522 -5.950 5.925 1.00 90.75 105 SER A N 1
ATOM 776 C CA . SER A 1 105 ? -2.562 -4.956 7.005 1.00 90.75 105 SER A CA 1
ATOM 777 C C . SER A 1 105 ? -3.952 -4.838 7.631 1.00 90.75 105 SER A C 1
ATOM 779 O O . SER A 1 105 ? -4.083 -4.813 8.859 1.00 90.75 105 SER A O 1
ATOM 781 N N . ARG A 1 106 ? -5.015 -4.829 6.815 1.00 91.31 106 ARG A N 1
ATOM 782 C CA . ARG A 1 106 ? -6.407 -4.795 7.303 1.00 91.31 106 ARG A CA 1
ATOM 783 C C . ARG A 1 106 ? -6.786 -6.075 8.053 1.00 91.31 106 ARG A C 1
ATOM 785 O O . ARG A 1 106 ? -7.411 -5.986 9.113 1.00 91.31 106 ARG A O 1
ATOM 792 N N . LYS A 1 107 ? -6.361 -7.251 7.575 1.00 94.00 107 LYS A N 1
ATOM 793 C CA . LYS A 1 107 ? -6.567 -8.533 8.281 1.00 94.00 107 LYS A CA 1
ATOM 794 C C . LYS A 1 107 ? -5.824 -8.565 9.616 1.00 94.00 107 LYS A C 1
ATOM 796 O O . LYS A 1 107 ? -6.394 -8.945 10.641 1.00 94.00 107 LYS A O 1
ATOM 801 N N . GLN A 1 108 ? -4.561 -8.140 9.632 1.00 92.06 108 GLN A N 1
ATOM 802 C CA . GLN A 1 108 ? -3.764 -8.058 10.854 1.00 92.06 108 GLN A CA 1
ATOM 803 C C . GLN A 1 108 ? -4.364 -7.064 11.855 1.00 92.06 108 GLN A C 1
ATOM 805 O O . GLN A 1 108 ? -4.387 -7.354 13.057 1.00 92.06 108 GLN A O 1
ATOM 810 N N . LEU A 1 109 ? -4.877 -5.923 11.379 1.00 92.38 109 LEU A N 1
ATOM 811 C CA . LEU A 1 109 ? -5.552 -4.929 12.209 1.00 92.38 109 LEU A CA 1
ATOM 812 C C . LEU A 1 109 ? -6.746 -5.541 12.938 1.00 92.38 109 LEU A C 1
ATOM 814 O O . LEU A 1 109 ? -6.823 -5.423 14.161 1.00 92.38 109 LEU A O 1
ATOM 818 N N . GLU A 1 110 ? -7.644 -6.208 12.208 1.00 93.00 110 GLU A N 1
ATOM 819 C CA . GLU A 1 110 ? -8.848 -6.830 12.768 1.00 93.00 110 GLU A CA 1
ATOM 820 C C . GLU A 1 110 ? -8.489 -7.804 13.901 1.00 93.00 110 GLU A C 1
ATOM 822 O O . GLU A 1 110 ? -8.996 -7.688 15.023 1.00 93.00 110 GLU A O 1
ATOM 827 N N . VAL A 1 111 ? -7.528 -8.699 13.649 1.00 92.88 111 VAL A N 1
ATOM 828 C CA . VAL A 1 111 ? -7.069 -9.690 14.632 1.00 92.88 111 VAL A CA 1
ATOM 829 C C . VAL A 1 111 ? -6.426 -9.022 15.850 1.00 92.88 111 VAL A C 1
ATOM 831 O O . VAL A 1 111 ? -6.717 -9.390 16.995 1.00 92.88 111 VAL A O 1
ATOM 834 N N . LYS A 1 112 ? -5.538 -8.043 15.650 1.00 90.81 112 LYS A N 1
ATOM 835 C CA . LYS A 1 112 ? -4.752 -7.466 16.750 1.00 90.81 112 LYS A CA 1
ATOM 836 C C . LYS A 1 112 ? -5.549 -6.460 17.576 1.00 90.81 112 LYS A C 1
ATOM 838 O O . LYS A 1 112 ? -5.396 -6.458 18.796 1.00 90.81 112 LYS A O 1
ATOM 843 N N . ILE A 1 113 ? -6.447 -5.671 16.979 1.00 90.69 113 ILE A N 1
ATOM 844 C CA . ILE A 1 113 ? -7.337 -4.770 17.733 1.00 90.69 113 ILE A CA 1
ATOM 845 C C . ILE A 1 113 ? -8.290 -5.552 18.638 1.00 90.69 113 ILE A C 1
ATOM 847 O O . ILE A 1 113 ? -8.517 -5.123 19.779 1.00 90.69 113 ILE A O 1
ATOM 851 N N . ALA A 1 114 ? -8.814 -6.689 18.162 1.00 91.25 114 ALA A N 1
ATOM 852 C CA . ALA A 1 114 ? -9.709 -7.547 18.937 1.00 91.25 114 ALA A CA 1
ATOM 853 C C . ALA A 1 114 ? -9.027 -8.109 20.197 1.00 91.25 114 ALA A C 1
ATOM 855 O O . ALA A 1 114 ? -9.653 -8.203 21.249 1.00 91.25 114 ALA A O 1
ATOM 856 N N . ASN A 1 115 ? -7.727 -8.409 20.111 1.00 90.19 115 ASN A N 1
ATOM 857 C CA . ASN A 1 115 ? -6.928 -8.936 21.222 1.00 90.19 115 ASN A CA 1
ATOM 858 C C . ASN A 1 115 ? -6.213 -7.849 22.049 1.00 90.19 115 ASN A C 1
ATOM 860 O O . ASN A 1 115 ? -5.578 -8.153 23.060 1.00 90.19 115 ASN A O 1
ATOM 864 N N . ALA A 1 116 ? -6.287 -6.581 21.641 1.00 89.12 116 ALA A N 1
ATOM 865 C CA . ALA A 1 116 ? -5.565 -5.503 22.301 1.00 89.12 116 ALA A CA 1
ATOM 866 C C . ALA A 1 116 ? -6.193 -5.119 23.648 1.00 89.12 116 ALA A C 1
ATOM 868 O O . ALA A 1 116 ? -7.367 -4.746 23.721 1.00 89.12 116 ALA A O 1
ATOM 869 N N . THR A 1 117 ? -5.362 -5.113 24.690 1.00 89.56 117 THR A N 1
ATOM 870 C CA . THR A 1 117 ? -5.717 -4.744 26.071 1.00 89.56 117 THR A CA 1
ATOM 871 C C . THR A 1 117 ? -5.384 -3.292 26.421 1.00 89.56 117 THR A C 1
ATOM 873 O O . THR A 1 117 ? -5.597 -2.868 27.555 1.00 89.56 117 THR A O 1
ATOM 876 N N . ALA A 1 118 ? -4.847 -2.525 25.465 1.00 88.81 118 ALA A N 1
ATOM 877 C CA . ALA A 1 118 ? -4.478 -1.133 25.683 1.00 88.81 118 ALA A CA 1
ATOM 878 C C . ALA A 1 118 ? -5.698 -0.263 26.035 1.00 88.81 118 ALA A C 1
ATOM 880 O O . ALA A 1 118 ? -6.771 -0.445 25.456 1.00 88.81 118 ALA A O 1
ATOM 881 N N . THR A 1 119 ? -5.521 0.703 26.943 1.00 88.50 119 THR A N 1
ATOM 882 C CA . THR A 1 119 ? -6.566 1.673 27.322 1.00 88.50 119 THR A CA 1
ATOM 883 C C . THR A 1 119 ? -7.042 2.479 26.116 1.00 88.50 119 THR A C 1
ATOM 885 O O . THR A 1 119 ? -8.242 2.657 25.925 1.00 88.50 119 THR A O 1
ATOM 888 N N . TRP A 1 120 ? -6.098 2.939 25.293 1.00 89.19 120 TRP A N 1
ATOM 889 C CA . TRP A 1 120 ? -6.363 3.644 24.044 1.00 89.19 120 TRP A CA 1
ATOM 890 C C . TRP A 1 120 ? -5.795 2.866 22.868 1.00 89.19 120 TRP A C 1
ATOM 892 O O . TRP A 1 120 ? -4.688 2.328 22.936 1.00 89.19 120 TRP A O 1
ATOM 902 N N . LYS A 1 121 ? -6.554 2.837 21.775 1.00 90.56 121 LYS A N 1
ATOM 903 C CA . LYS A 1 121 ? -6.174 2.201 20.515 1.00 90.56 121 LYS A CA 1
ATOM 904 C C . LYS A 1 121 ? -6.186 3.278 19.438 1.00 90.56 121 LYS A C 1
ATOM 906 O O . LYS A 1 121 ? -7.215 3.917 19.235 1.00 90.56 121 LYS A O 1
ATOM 911 N N . ILE A 1 122 ? -5.048 3.498 18.794 1.00 89.06 122 ILE A N 1
ATOM 912 C CA . ILE A 1 122 ? -4.884 4.469 17.710 1.00 89.06 122 ILE A CA 1
ATOM 913 C C . ILE A 1 122 ? -4.561 3.684 16.447 1.00 89.06 122 ILE A C 1
ATOM 915 O O . ILE A 1 122 ? -3.610 2.907 16.441 1.00 89.06 122 ILE A O 1
ATOM 919 N N . VAL A 1 123 ? -5.338 3.889 15.388 1.00 89.50 123 VAL A N 1
ATOM 920 C CA . VAL A 1 123 ? -4.996 3.387 14.055 1.00 89.50 123 VAL A CA 1
ATOM 921 C C . VAL A 1 123 ? -4.294 4.511 13.311 1.00 89.50 123 VAL A C 1
ATOM 923 O O . VAL A 1 123 ? -4.871 5.583 13.132 1.00 89.50 123 VAL A O 1
ATOM 926 N N . ASN A 1 124 ? -3.041 4.278 12.937 1.00 85.44 124 ASN A N 1
ATOM 927 C CA . ASN A 1 124 ? -2.266 5.166 12.089 1.00 85.44 124 ASN A CA 1
ATOM 928 C C . ASN A 1 124 ? -2.275 4.585 10.675 1.00 85.44 124 ASN A C 1
ATOM 930 O O . ASN A 1 124 ? -1.682 3.539 10.438 1.00 85.44 124 ASN A O 1
ATOM 934 N N . ASN A 1 125 ? -2.984 5.240 9.767 1.00 81.94 125 ASN A N 1
ATOM 935 C CA . ASN A 1 125 ? -3.137 4.776 8.398 1.00 81.94 125 ASN A CA 1
ATOM 936 C C . ASN A 1 125 ? -2.301 5.657 7.473 1.00 81.94 125 ASN A C 1
ATOM 938 O O . ASN A 1 125 ? -2.406 6.884 7.572 1.00 81.94 125 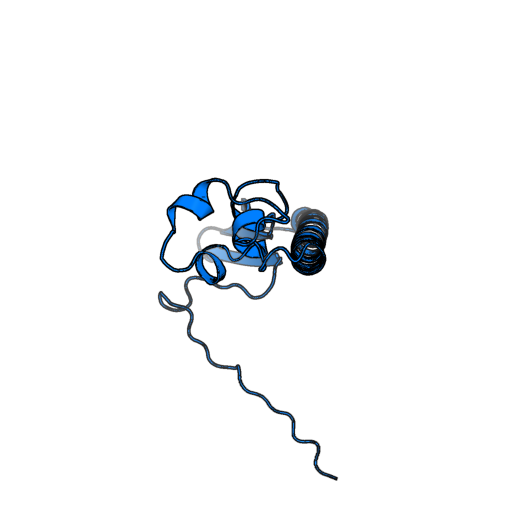ASN A O 1
ATOM 942 N N . HIS A 1 126 ? -1.496 5.036 6.617 1.00 69.12 126 HIS A N 1
ATOM 943 C CA . HIS A 1 126 ? -0.715 5.712 5.584 1.00 69.12 126 HIS A CA 1
ATOM 944 C C . HIS A 1 126 ? -1.198 5.298 4.193 1.00 69.12 126 HIS A C 1
ATOM 946 O O . HIS A 1 126 ? -1.693 4.156 4.052 1.00 69.12 126 HIS A O 1
#

Organism: NCBI:txid325452